Protein AF-A0A561SA35-F1 (afdb_monomer_lite)

Secondary structure (DSSP, 8-state):
--GGGSEEEEEE-TT-SSSSS--EEEEEESS-GGGTEEEEEEGGGTT-S-EEEEEHHHHHHHHHHHHH-SS------

Radius of gyration: 13.79 Å; chains: 1; bounding box: 34×23×35 Å

Foldseek 3Di:
DAPLPQWDDWDWDPVPPVPPQPTKIKTARNVCNVQQKIWIDHVVCVSVTDIDIDRVVVVVVVVVCCVVDVDDPPDDD

InterPro domains:
  IPR007278 Domain of unknown function DUF397 [PF04149] (9-67)

Organism: NCBI:txid281105

Structure (mmCIF, N/CA/C/O backbone):
data_AF-A0A561SA35-F1
#
_entry.id   AF-A0A561SA35-F1
#
loop_
_atom_site.group_PDB
_atom_site.id
_atom_site.type_symbol
_atom_site.label_atom_id
_atom_site.label_alt_id
_atom_site.label_comp_id
_atom_site.label_asym_id
_atom_site.label_entity_id
_atom_site.label_seq_id
_atom_site.pdbx_PDB_ins_code
_atom_site.Cartn_x
_atom_site.Cartn_y
_atom_site.Cartn_z
_atom_site.occupancy
_atom_site.B_iso_or_equiv
_atom_site.auth_seq_id
_atom_site.auth_comp_id
_atom_site.auth_asym_id
_atom_site.auth_atom_id
_atom_site.pdbx_PDB_model_num
ATOM 1 N N . MET A 1 1 ? 13.841 -9.152 -12.210 1.00 40.34 1 MET A N 1
ATOM 2 C CA . MET A 1 1 ? 13.427 -7.815 -11.741 1.00 40.34 1 MET A CA 1
ATOM 3 C C . MET A 1 1 ? 12.359 -8.042 -10.691 1.00 40.34 1 MET A C 1
ATOM 5 O O . MET A 1 1 ? 11.299 -8.549 -11.029 1.00 40.34 1 MET A O 1
ATOM 9 N N . THR A 1 2 ? 12.682 -7.849 -9.415 1.00 43.69 2 THR A N 1
ATOM 10 C CA . THR A 1 2 ? 11.701 -7.983 -8.331 1.00 43.69 2 THR A CA 1
ATOM 11 C C . THR A 1 2 ? 10.736 -6.795 -8.389 1.00 43.69 2 THR A C 1
ATOM 13 O O . THR A 1 2 ? 11.200 -5.669 -8.574 1.00 43.69 2 THR A O 1
ATOM 16 N N . PRO A 1 3 ? 9.419 -7.006 -8.224 1.00 48.25 3 PRO A N 1
ATOM 17 C CA . PRO A 1 3 ? 8.404 -5.957 -8.370 1.00 48.25 3 PRO A CA 1
ATOM 18 C C . PRO A 1 3 ? 8.573 -4.765 -7.410 1.00 48.25 3 PRO A C 1
ATOM 20 O O . PRO A 1 3 ? 7.939 -3.738 -7.593 1.00 48.25 3 PRO A O 1
ATOM 23 N N . SER A 1 4 ? 9.460 -4.844 -6.415 1.00 49.81 4 SER A N 1
ATOM 24 C CA . SER A 1 4 ? 9.735 -3.758 -5.471 1.00 49.81 4 SER A CA 1
ATOM 25 C C . SER A 1 4 ? 10.532 -2.572 -6.037 1.00 49.81 4 SER A C 1
ATOM 27 O O . SER A 1 4 ? 10.556 -1.533 -5.387 1.00 49.81 4 SER A O 1
ATOM 29 N N . GLN A 1 5 ? 11.184 -2.683 -7.206 1.00 53.19 5 GLN A N 1
ATOM 30 C CA . GLN A 1 5 ? 12.048 -1.606 -7.732 1.00 53.19 5 GLN A CA 1
ATOM 31 C C . GLN A 1 5 ? 11.305 -0.446 -8.428 1.00 53.19 5 GLN A C 1
ATOM 33 O O . GLN A 1 5 ? 11.924 0.592 -8.644 1.00 53.19 5 GLN A O 1
ATOM 38 N N . GLY A 1 6 ? 10.025 -0.602 -8.793 1.00 55.44 6 GLY A N 1
ATOM 39 C CA . GLY A 1 6 ? 9.248 0.446 -9.482 1.00 55.44 6 GLY A CA 1
ATOM 40 C C . GLY A 1 6 ? 8.566 1.446 -8.543 1.00 55.44 6 GLY A C 1
ATOM 41 O O . GLY A 1 6 ? 8.325 2.592 -8.914 1.00 55.44 6 GLY A O 1
ATOM 42 N N . TYR A 1 7 ? 8.303 1.044 -7.298 1.00 60.41 7 TYR A N 1
ATOM 43 C CA . TYR A 1 7 ? 7.515 1.835 -6.357 1.00 60.41 7 TYR A CA 1
ATOM 44 C C . TYR A 1 7 ? 8.394 2.750 -5.502 1.00 60.41 7 TYR A C 1
ATOM 46 O O . TYR A 1 7 ? 9.163 2.285 -4.655 1.00 60.41 7 TYR A O 1
ATOM 54 N N . ASN A 1 8 ? 8.236 4.060 -5.688 1.00 64.19 8 ASN A N 1
ATOM 55 C CA . ASN A 1 8 ? 8.924 5.089 -4.908 1.00 64.19 8 ASN A CA 1
ATOM 56 C C . ASN A 1 8 ? 7.890 5.946 -4.145 1.00 64.19 8 ASN A C 1
ATOM 58 O O . ASN A 1 8 ? 6.691 5.839 -4.379 1.00 64.19 8 ASN A O 1
ATOM 62 N N . GLN A 1 9 ? 8.345 6.794 -3.215 1.00 71.56 9 GLN A N 1
ATOM 63 C CA . GLN A 1 9 ? 7.479 7.662 -2.386 1.00 71.56 9 GLN A CA 1
ATOM 64 C C . GLN A 1 9 ? 6.550 6.912 -1.412 1.00 71.56 9 GLN A C 1
ATOM 66 O O . GLN A 1 9 ? 5.364 7.208 -1.297 1.00 71.56 9 GLN A O 1
ATOM 71 N N . TRP A 1 10 ? 7.101 5.945 -0.680 1.00 80.00 10 TRP A N 1
ATOM 72 C CA . TRP A 1 10 ? 6.378 5.252 0.385 1.00 80.00 10 TRP A CA 1
ATOM 73 C C . TRP A 1 10 ? 5.878 6.226 1.461 1.00 80.00 10 TRP A C 1
ATOM 75 O O . TRP A 1 10 ? 6.669 6.944 2.073 1.00 80.00 10 TRP A O 1
ATOM 85 N N . HIS A 1 11 ? 4.571 6.212 1.713 1.00 80.44 11 HIS A N 1
ATOM 86 C CA . HIS A 1 11 ? 3.933 6.912 2.816 1.00 80.44 11 HIS A CA 1
ATOM 87 C C . HIS A 1 11 ? 3.543 5.906 3.901 1.00 80.44 11 HIS A C 1
ATOM 89 O O . HIS A 1 11 ? 2.690 5.038 3.698 1.00 80.44 11 HIS A O 1
ATOM 95 N N . ILE A 1 12 ? 4.165 6.051 5.067 1.00 74.62 12 ILE A N 1
ATOM 96 C CA . ILE A 1 12 ? 3.883 5.244 6.254 1.00 74.62 12 ILE A CA 1
ATOM 97 C C . ILE A 1 12 ? 2.623 5.798 6.926 1.00 74.62 12 ILE A C 1
ATOM 99 O O . ILE A 1 12 ? 2.484 7.014 7.077 1.00 74.62 12 ILE A O 1
ATOM 103 N N . SER A 1 13 ? 1.683 4.941 7.335 1.00 68.31 13 SER A N 1
ATOM 104 C CA . SER A 1 13 ? 0.500 5.431 8.053 1.00 68.31 13 SER A CA 1
ATOM 105 C C . SER A 1 13 ? 0.882 6.033 9.415 1.00 68.31 13 SER A C 1
ATOM 107 O O . SER A 1 13 ? 1.755 5.522 10.115 1.00 68.31 13 SER A O 1
ATOM 109 N N . SER A 1 14 ? 0.185 7.083 9.852 1.00 68.31 14 SER A N 1
ATOM 110 C CA . SER A 1 14 ? 0.395 7.697 11.176 1.00 68.31 14 SER A CA 1
ATOM 111 C C . SER A 1 14 ? 0.050 6.772 12.353 1.00 68.31 14 SER A C 1
ATOM 113 O O . SER A 1 14 ? 0.411 7.061 13.491 1.00 68.31 14 SER A O 1
ATOM 115 N N . HIS A 1 15 ? -0.630 5.653 12.088 1.00 64.12 1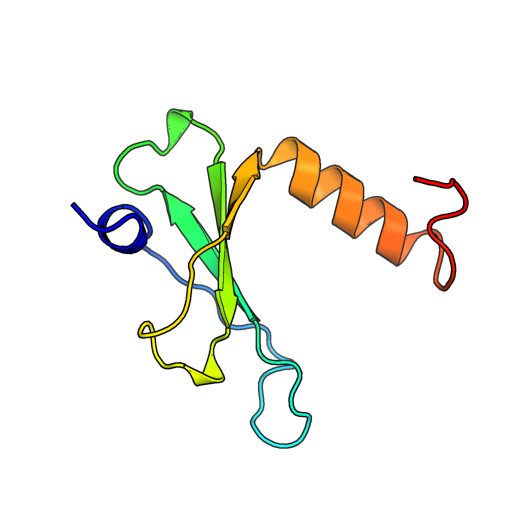5 HIS A N 1
ATOM 116 C CA . HIS A 1 15 ? -0.938 4.607 13.064 1.00 64.12 15 HIS A CA 1
ATOM 117 C C . HIS A 1 15 ? 0.156 3.530 13.157 1.00 64.12 15 HIS A C 1
ATOM 119 O O . HIS A 1 15 ? 0.076 2.640 14.000 1.00 64.12 15 HIS A O 1
ATOM 125 N N . SER A 1 16 ? 1.193 3.608 12.320 1.00 61.59 16 SER A N 1
ATOM 126 C CA . SER A 1 16 ? 2.337 2.694 12.312 1.00 61.59 16 SER A CA 1
ATOM 127 C C . SER A 1 16 ? 3.419 3.167 13.288 1.00 61.59 16 SER A C 1
ATOM 129 O O . SER A 1 16 ? 4.540 3.474 12.898 1.00 61.59 16 SER A O 1
ATOM 131 N N . ASN A 1 17 ? 3.075 3.257 14.575 1.00 59.84 17 ASN A N 1
ATOM 132 C CA . ASN A 1 17 ? 3.977 3.699 15.646 1.00 59.84 17 ASN A CA 1
ATOM 133 C C . ASN A 1 17 ? 4.662 2.541 16.399 1.00 59.84 17 ASN A C 1
ATOM 135 O O . ASN A 1 17 ? 5.102 2.720 17.527 1.00 59.84 17 ASN A O 1
ATOM 139 N N . GLY A 1 18 ? 4.763 1.353 15.793 1.00 56.09 18 GLY A N 1
ATOM 140 C CA . GLY A 1 18 ? 5.506 0.210 16.347 1.00 56.09 18 GLY A CA 1
ATOM 141 C C . GLY A 1 18 ? 4.819 -0.536 17.498 1.00 56.09 18 GLY A C 1
ATOM 142 O O . GLY A 1 18 ? 5.072 -1.724 17.665 1.00 56.09 18 GLY A O 1
ATOM 143 N N . ASP A 1 19 ? 3.892 0.099 18.217 1.00 58.31 19 ASP A N 1
ATOM 144 C CA . ASP A 1 19 ? 3.235 -0.492 19.393 1.00 58.31 19 ASP A CA 1
ATOM 145 C C . ASP A 1 19 ? 1.992 -1.345 19.070 1.00 58.31 19 ASP A C 1
ATOM 147 O O . ASP A 1 19 ? 1.507 -2.078 19.929 1.00 58.31 19 ASP A O 1
ATOM 151 N N . GLN A 1 20 ? 1.448 -1.269 17.84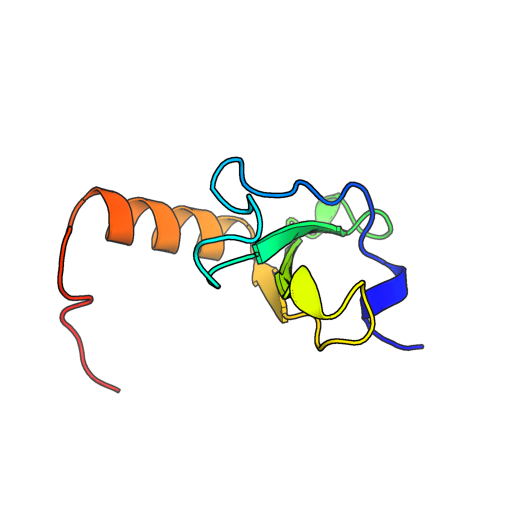6 1.00 55.78 20 GLN A N 1
ATOM 152 C CA . GLN A 1 20 ? 0.133 -1.855 17.516 1.00 55.78 20 GLN A CA 1
ATOM 153 C C . GLN A 1 20 ? 0.118 -2.845 16.337 1.00 55.78 20 GLN A C 1
ATOM 155 O O . GLN A 1 20 ? -0.955 -3.239 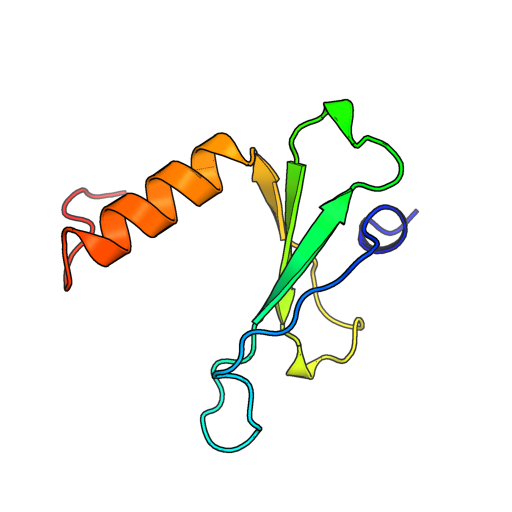15.889 1.00 55.78 20 GLN A O 1
ATOM 160 N N . GLY A 1 21 ? 1.278 -3.276 15.827 1.00 54.47 21 GLY A N 1
ATOM 161 C CA . GLY A 1 21 ? 1.392 -4.448 14.934 1.00 54.47 21 GLY A CA 1
ATOM 162 C C . GLY A 1 21 ? 0.657 -4.397 13.580 1.00 54.47 21 GLY A C 1
ATOM 163 O O . GLY A 1 21 ? 0.609 -5.412 12.894 1.00 54.47 21 GLY A O 1
ATOM 164 N N . GLY A 1 22 ? 0.094 -3.253 13.178 1.00 60.81 22 GLY A N 1
ATOM 165 C CA . GLY A 1 22 ? -0.694 -3.083 11.946 1.00 60.81 22 GLY A CA 1
ATOM 166 C C . GLY A 1 22 ? -0.033 -2.173 10.909 1.00 60.81 22 GLY A C 1
ATOM 167 O O . GLY A 1 22 ? -0.707 -1.330 10.319 1.00 60.81 22 GLY A O 1
ATOM 168 N N . CYS A 1 23 ? 1.288 -2.253 10.747 1.00 76.44 23 CYS A N 1
ATOM 169 C CA . CYS A 1 23 ? 2.034 -1.288 9.941 1.00 76.44 23 CYS A CA 1
ATOM 170 C C . CYS A 1 23 ? 1.959 -1.597 8.438 1.00 76.44 23 CYS A C 1
ATOM 172 O O . CYS A 1 23 ? 2.363 -2.670 7.994 1.00 76.44 23 CYS A O 1
ATOM 174 N N . VAL A 1 24 ? 1.461 -0.634 7.662 1.00 81.31 24 VAL A N 1
ATOM 175 C CA . VAL A 1 24 ? 1.347 -0.713 6.202 1.00 81.31 24 VAL A CA 1
ATOM 176 C C . VAL A 1 24 ? 1.957 0.543 5.582 1.00 81.31 24 VAL A C 1
ATOM 178 O O . VAL A 1 24 ? 1.638 1.658 6.008 1.00 81.31 24 VAL A O 1
ATOM 181 N N . ASP A 1 25 ? 2.780 0.356 4.547 1.00 84.06 25 ASP A N 1
ATOM 182 C CA . ASP A 1 25 ? 3.242 1.436 3.673 1.00 84.06 25 ASP A CA 1
ATOM 183 C C . ASP A 1 25 ? 2.467 1.399 2.356 1.00 84.06 25 ASP A C 1
ATOM 185 O O . ASP A 1 25 ? 2.257 0.325 1.779 1.00 84.06 25 ASP A O 1
ATOM 189 N N . VAL A 1 26 ? 2.112 2.579 1.848 1.00 85.75 26 VAL A N 1
ATOM 190 C CA . VAL A 1 26 ? 1.532 2.743 0.509 1.00 85.75 26 VAL A CA 1
ATOM 191 C C . VAL A 1 26 ? 2.513 3.504 -0.372 1.00 85.75 26 VAL A C 1
ATOM 193 O O . VAL A 1 26 ? 3.062 4.517 0.053 1.00 85.75 26 VAL A O 1
ATOM 196 N N . GLY A 1 27 ? 2.756 3.013 -1.581 1.00 86.25 27 GLY A N 1
ATOM 197 C CA . GLY A 1 27 ? 3.642 3.627 -2.568 1.00 86.25 27 GLY A CA 1
ATOM 198 C C . GLY A 1 27 ? 2.951 3.771 -3.917 1.00 86.25 27 GLY A C 1
ATOM 199 O O . GLY A 1 27 ? 1.935 3.128 -4.176 1.00 86.25 27 GLY A O 1
ATOM 200 N N . ILE A 1 28 ? 3.516 4.606 -4.782 1.00 81.75 28 ILE A N 1
ATOM 201 C CA . ILE A 1 28 ? 3.081 4.753 -6.175 1.00 81.75 28 ILE A CA 1
ATOM 202 C C . ILE A 1 28 ? 4.163 4.210 -7.100 1.00 81.75 28 ILE A C 1
ATOM 204 O O . ILE A 1 28 ? 5.352 4.277 -6.769 1.00 81.75 28 ILE A O 1
ATOM 208 N N . ASP A 1 29 ? 3.769 3.658 -8.246 1.00 73.69 29 ASP A N 1
ATOM 209 C CA . ASP A 1 29 ? 4.745 3.264 -9.260 1.00 73.69 29 ASP A CA 1
ATOM 210 C C . ASP A 1 29 ? 5.346 4.528 -9.885 1.00 73.69 29 ASP A C 1
ATOM 212 O O . ASP A 1 29 ? 4.672 5.302 -10.564 1.00 73.69 29 ASP A O 1
ATOM 216 N N . ALA A 1 30 ? 6.627 4.768 -9.623 1.00 65.75 30 ALA A N 1
ATOM 217 C CA . ALA A 1 30 ? 7.336 5.918 -10.161 1.00 65.75 30 ALA A CA 1
ATOM 218 C C . ALA A 1 30 ? 7.861 5.677 -11.580 1.00 65.75 30 ALA A C 1
ATOM 220 O O . ALA A 1 30 ? 8.204 6.641 -12.263 1.00 65.75 30 ALA A O 1
ATOM 221 N N . ALA A 1 31 ? 7.939 4.419 -12.021 1.00 65.31 31 ALA A N 1
ATOM 222 C CA . ALA A 1 31 ? 8.272 4.064 -13.394 1.00 65.31 31 ALA A CA 1
ATOM 223 C C . ALA A 1 31 ? 7.041 4.106 -14.316 1.00 65.31 31 ALA A C 1
ATOM 225 O O . ALA A 1 31 ? 7.206 4.240 -15.527 1.00 65.31 31 ALA A O 1
ATOM 226 N N . ALA A 1 32 ? 5.830 4.032 -13.753 1.00 63.84 32 ALA A N 1
ATOM 227 C CA . ALA A 1 32 ? 4.571 4.098 -14.491 1.00 63.84 32 ALA A CA 1
ATOM 228 C C . ALA A 1 32 ? 3.498 4.927 -13.749 1.00 63.84 32 ALA A C 1
ATOM 230 O O . ALA A 1 32 ? 2.452 4.395 -13.376 1.00 63.84 32 ALA A O 1
ATOM 231 N N . PRO A 1 33 ? 3.703 6.245 -13.554 1.00 63.75 33 PRO A N 1
ATOM 232 C CA . PRO A 1 33 ? 2.741 7.098 -12.845 1.00 63.75 33 PRO A CA 1
ATOM 233 C C . PRO A 1 33 ? 1.377 7.189 -13.553 1.00 63.75 33 PRO A C 1
ATOM 235 O O . PRO A 1 33 ? 0.366 7.482 -12.921 1.00 63.75 33 PRO A O 1
ATOM 238 N N . GLU A 1 34 ? 1.341 6.918 -14.859 1.00 67.50 34 GLU A N 1
ATOM 239 C CA . GLU A 1 34 ? 0.127 6.847 -15.681 1.00 67.50 34 GLU A CA 1
ATOM 240 C C . GLU A 1 34 ? -0.643 5.527 -15.549 1.00 67.50 34 GLU A C 1
ATOM 242 O O . GLU A 1 34 ? -1.807 5.466 -15.932 1.00 67.50 34 GLU A O 1
ATOM 247 N N . ALA A 1 35 ? -0.025 4.480 -14.988 1.00 67.81 35 ALA A N 1
ATOM 248 C CA . ALA A 1 35 ? -0.694 3.200 -14.762 1.00 67.81 35 ALA A CA 1
ATOM 249 C C . ALA A 1 35 ? -1.730 3.271 -13.627 1.00 67.81 35 ALA A C 1
ATOM 251 O O . ALA A 1 35 ? -2.462 2.307 -13.417 1.00 67.81 35 ALA A O 1
ATOM 252 N N . GLU A 1 36 ? -1.787 4.396 -12.900 1.00 80.25 36 GLU A N 1
ATOM 253 C CA . GLU A 1 36 ? -2.648 4.598 -11.732 1.00 80.25 36 GLU A CA 1
ATOM 254 C C . GLU A 1 36 ? -2.548 3.431 -10.738 1.00 80.25 36 GLU A C 1
ATOM 256 O O . GLU A 1 36 ? -3.534 3.051 -10.119 1.00 80.25 36 GLU A O 1
ATOM 261 N N . GLU A 1 37 ? -1.368 2.830 -10.587 1.00 84.75 37 GLU A N 1
ATOM 262 C CA . GLU A 1 37 ? -1.159 1.668 -9.725 1.00 84.75 37 GLU A CA 1
ATOM 263 C C . GLU A 1 37 ? -0.633 2.115 -8.352 1.00 84.75 37 GLU A C 1
ATOM 265 O O . GLU A 1 37 ? 0.288 2.930 -8.230 1.00 84.75 37 GLU A O 1
ATOM 270 N N . MET A 1 38 ? -1.226 1.566 -7.296 1.00 85.38 38 MET A N 1
ATOM 271 C CA . MET A 1 38 ? -0.809 1.730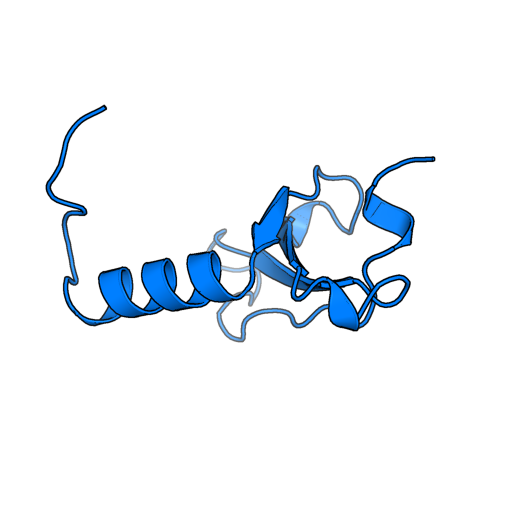 -5.911 1.00 85.38 38 MET A CA 1
ATOM 272 C C . MET A 1 38 ? -0.219 0.426 -5.389 1.00 85.38 38 MET A C 1
ATOM 274 O O . MET A 1 38 ? -0.818 -0.642 -5.512 1.00 85.38 38 MET A O 1
ATOM 278 N N . ALA A 1 39 ? 0.931 0.529 -4.736 1.00 88.00 39 ALA A N 1
ATOM 279 C CA . ALA A 1 39 ? 1.559 -0.576 -4.039 1.00 88.00 39 ALA A CA 1
ATOM 280 C C . ALA A 1 39 ? 1.294 -0.519 -2.540 1.00 88.00 39 ALA A C 1
ATOM 282 O O . ALA A 1 39 ? 1.346 0.543 -1.923 1.00 88.00 39 ALA A O 1
ATOM 283 N N . ILE A 1 40 ? 1.085 -1.688 -1.946 1.00 86.94 40 ILE A N 1
ATOM 284 C CA . ILE A 1 40 ? 0.893 -1.884 -0.513 1.00 86.94 40 ILE A CA 1
ATOM 285 C C . ILE A 1 40 ? 1.912 -2.916 -0.033 1.00 86.94 40 ILE A C 1
ATOM 287 O O . ILE A 1 40 ? 2.062 -3.979 -0.641 1.00 86.94 40 ILE A O 1
ATOM 291 N N . ARG A 1 41 ? 2.612 -2.622 1.065 1.00 86.00 41 ARG A N 1
ATOM 292 C CA . ARG A 1 41 ? 3.537 -3.567 1.710 1.00 86.00 41 ARG A CA 1
ATOM 293 C C . ARG A 1 41 ? 3.473 -3.483 3.229 1.00 86.00 41 ARG A C 1
ATOM 295 O O . ARG A 1 41 ? 3.016 -2.490 3.790 1.00 86.00 41 ARG A O 1
ATOM 302 N N . ASP A 1 42 ? 4.011 -4.510 3.873 1.00 84.38 42 ASP A N 1
ATOM 303 C CA . ASP A 1 42 ? 4.242 -4.532 5.314 1.00 84.38 42 ASP A CA 1
ATOM 304 C C . ASP A 1 42 ? 5.489 -3.701 5.669 1.00 84.38 42 ASP A C 1
ATOM 306 O O . ASP A 1 42 ? 6.609 -4.024 5.251 1.00 84.38 42 ASP A O 1
ATOM 310 N N . SER A 1 43 ? 5.296 -2.627 6.440 1.00 79.75 43 SER A N 1
ATOM 311 C CA . SER A 1 43 ? 6.382 -1.736 6.870 1.00 79.75 43 SER A CA 1
ATOM 312 C C . SER A 1 43 ? 7.385 -2.446 7.784 1.00 79.75 43 SER A C 1
ATOM 314 O O . SER A 1 43 ? 8.569 -2.107 7.795 1.00 79.75 43 SER A O 1
ATOM 316 N N . THR A 1 44 ? 6.935 -3.439 8.559 1.00 77.50 44 THR A N 1
ATOM 317 C CA . THR A 1 44 ? 7.767 -4.137 9.555 1.00 77.50 44 THR A CA 1
ATOM 318 C C . THR A 1 44 ? 8.863 -4.975 8.908 1.00 77.50 44 THR A C 1
ATOM 320 O O . THR A 1 44 ? 9.923 -5.188 9.496 1.00 77.50 44 THR A O 1
ATOM 323 N N . LEU A 1 45 ? 8.650 -5.380 7.655 1.00 80.44 45 LEU A N 1
ATOM 324 C CA . LEU A 1 45 ? 9.613 -6.151 6.881 1.00 80.44 45 LEU A CA 1
ATOM 325 C C . LEU A 1 45 ? 10.686 -5.271 6.225 1.00 80.44 45 LEU A C 1
ATOM 327 O O . LEU A 1 45 ? 11.542 -5.798 5.518 1.00 80.44 45 LEU A O 1
ATOM 331 N N . GLN A 1 46 ? 10.660 -3.948 6.441 1.00 76.69 46 GLN A N 1
ATOM 332 C CA . GLN A 1 46 ? 11.673 -2.991 5.969 1.00 76.69 46 GLN A CA 1
ATOM 333 C C . GLN A 1 46 ? 12.024 -3.170 4.479 1.00 76.69 46 GLN A C 1
ATOM 335 O O . GLN A 1 46 ? 13.184 -3.129 4.076 1.00 76.69 46 GLN A O 1
ATOM 340 N N . GLY A 1 47 ? 11.007 -3.424 3.649 1.00 77.25 47 GLY A N 1
ATOM 341 C CA . GLY A 1 47 ? 11.168 -3.642 2.206 1.00 77.25 47 GLY A CA 1
ATOM 342 C C . GLY A 1 47 ? 11.606 -5.052 1.786 1.00 77.25 47 GLY A C 1
ATOM 343 O O . GLY A 1 47 ? 11.712 -5.308 0.591 1.00 77.25 47 GLY A O 1
ATOM 344 N N . SER A 1 48 ? 11.804 -5.974 2.730 1.00 82.00 48 SER A N 1
ATOM 345 C CA . SER A 1 48 ? 12.113 -7.392 2.460 1.00 82.00 48 SER A CA 1
ATOM 346 C C . SER A 1 48 ? 10.862 -8.247 2.220 1.00 82.00 48 SER A C 1
ATOM 348 O O . SER A 1 48 ? 10.965 -9.418 1.862 1.00 82.00 48 SER A O 1
ATOM 350 N N . GLY A 1 49 ? 9.679 -7.675 2.453 1.00 81.44 49 GLY A N 1
ATOM 351 C CA . GLY A 1 49 ? 8.388 -8.334 2.293 1.00 81.44 49 GLY A CA 1
ATOM 352 C C . GLY A 1 49 ? 7.810 -8.247 0.878 1.00 81.44 49 GLY A C 1
ATOM 353 O O . GLY A 1 49 ? 8.302 -7.483 0.043 1.00 81.44 49 GLY A O 1
ATOM 354 N N . PRO A 1 50 ? 6.736 -9.007 0.602 1.00 85.00 50 PRO A N 1
ATOM 355 C CA . PRO A 1 50 ? 6.011 -8.900 -0.657 1.00 85.00 50 PRO A CA 1
ATOM 356 C C . PRO A 1 50 ? 5.408 -7.499 -0.835 1.00 85.00 50 PRO A C 1
ATOM 358 O O . PRO A 1 50 ? 4.999 -6.850 0.128 1.00 85.00 50 PRO A O 1
ATOM 361 N N . VAL A 1 51 ? 5.325 -7.067 -2.094 1.00 86.75 51 VAL A N 1
ATOM 362 C CA . VAL A 1 51 ? 4.641 -5.838 -2.506 1.00 86.75 51 VAL A CA 1
ATOM 363 C C . VAL A 1 51 ? 3.417 -6.232 -3.319 1.00 86.75 51 VAL A C 1
ATOM 365 O O . VAL A 1 51 ? 3.540 -6.951 -4.311 1.00 86.75 51 VAL A O 1
ATOM 368 N N . LEU A 1 52 ? 2.245 -5.782 -2.882 1.00 87.19 52 LEU A N 1
ATOM 369 C CA . LEU A 1 52 ? 0.970 -6.026 -3.547 1.00 87.19 52 LEU A CA 1
ATOM 370 C C . LEU A 1 52 ? 0.598 -4.793 -4.375 1.00 87.19 52 LEU A C 1
ATOM 372 O O . LEU A 1 52 ? 0.470 -3.710 -3.810 1.00 87.19 52 LEU A O 1
ATOM 376 N N . GLY A 1 53 ? 0.441 -4.954 -5.689 1.00 87.44 53 GLY A N 1
ATOM 377 C CA . GLY A 1 53 ? -0.005 -3.895 -6.600 1.00 87.44 53 GLY A CA 1
ATOM 378 C C . GLY A 1 53 ? -1.517 -3.940 -6.817 1.00 87.44 53 GLY A C 1
ATOM 379 O O . GLY A 1 53 ? -2.099 -5.021 -6.925 1.00 87.44 53 GLY A O 1
ATOM 380 N N . PHE A 1 54 ? -2.147 -2.770 -6.862 1.00 87.12 54 PHE A N 1
ATOM 381 C CA . PHE A 1 54 ? -3.573 -2.603 -7.111 1.00 87.12 54 PHE A CA 1
ATOM 382 C C . PHE A 1 54 ? -3.831 -1.354 -7.955 1.00 87.12 54 PHE A C 1
ATOM 384 O O . PHE A 1 54 ? -3.194 -0.330 -7.713 1.00 87.12 54 PHE A O 1
ATOM 391 N N . PRO A 1 55 ? -4.867 -1.345 -8.806 1.00 88.19 55 PRO A N 1
ATOM 392 C CA . PRO A 1 55 ? -5.350 -0.105 -9.395 1.00 88.19 55 PRO A CA 1
ATOM 393 C C . PRO A 1 55 ? -5.790 0.884 -8.304 1.00 88.19 55 PRO A C 1
ATOM 395 O O . PRO A 1 55 ? -6.492 0.514 -7.356 1.00 88.19 55 PRO A O 1
ATOM 398 N N . ALA A 1 56 ? -5.459 2.163 -8.454 1.00 85.69 56 ALA A N 1
ATOM 399 C CA . ALA A 1 56 ? -5.801 3.234 -7.517 1.00 85.69 56 ALA A CA 1
ATOM 400 C C . ALA A 1 56 ? -7.317 3.344 -7.311 1.00 85.69 56 ALA A C 1
ATOM 402 O O . ALA A 1 56 ? -7.792 3.596 -6.200 1.00 85.69 56 ALA A O 1
ATOM 403 N N . SER A 1 57 ? -8.094 3.087 -8.367 1.00 88.44 57 SER A N 1
ATOM 404 C CA . SER A 1 57 ? -9.557 3.035 -8.309 1.00 88.44 57 SER A CA 1
ATOM 405 C C . SER A 1 57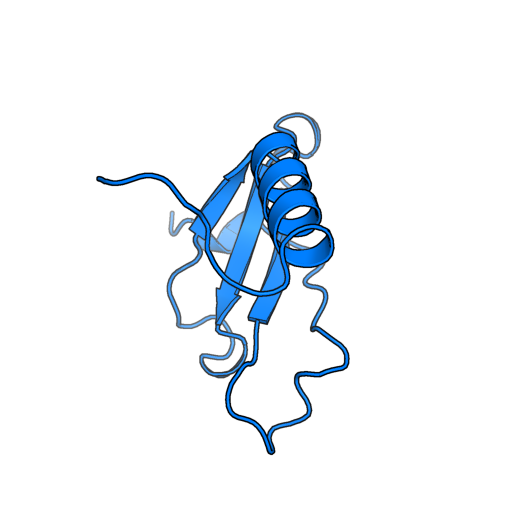 ? -10.067 1.937 -7.368 1.00 88.44 57 SER A C 1
ATOM 407 O O . SER A 1 57 ? -11.000 2.175 -6.597 1.00 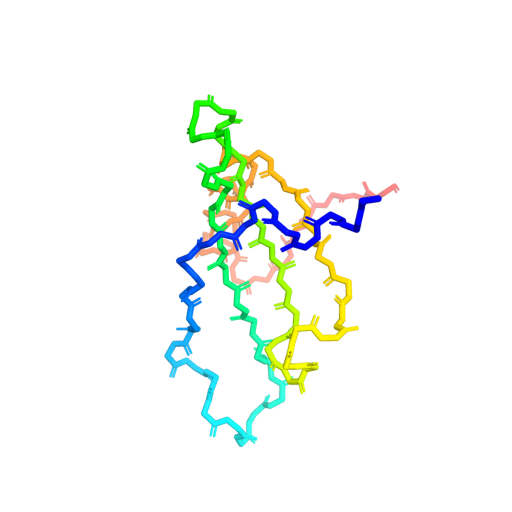88.44 57 SER A O 1
ATOM 409 N N . ALA A 1 58 ? -9.424 0.766 -7.350 1.00 89.50 58 ALA A N 1
ATOM 410 C CA . ALA A 1 58 ? -9.772 -0.333 -6.454 1.00 89.50 58 ALA A CA 1
ATOM 411 C C . ALA A 1 58 ? -9.431 0.001 -4.992 1.00 89.50 58 ALA A C 1
ATOM 413 O O . ALA A 1 58 ? -10.240 -0.253 -4.097 1.00 89.50 58 ALA A O 1
ATOM 414 N N . VAL A 1 59 ? -8.284 0.641 -4.744 1.00 87.12 59 VAL A N 1
ATOM 415 C CA . VAL A 1 59 ? -7.894 1.105 -3.400 1.00 87.12 59 VAL A CA 1
ATOM 416 C C . VAL A 1 59 ? -8.858 2.184 -2.888 1.00 87.12 59 VAL A C 1
ATOM 418 O O . VAL A 1 59 ? -9.294 2.148 -1.732 1.00 87.12 59 VAL A O 1
ATOM 421 N N . SER A 1 60 ? -9.262 3.115 -3.754 1.00 87.88 60 SER A N 1
ATOM 422 C CA . SER A 1 60 ? -10.264 4.139 -3.437 1.00 87.88 60 SER A CA 1
ATOM 423 C C . SER A 1 60 ? -11.624 3.523 -3.084 1.00 87.88 60 SER A C 1
ATOM 425 O O . SER A 1 60 ? -12.221 3.867 -2.058 1.00 87.88 60 SER A O 1
ATOM 427 N N . ALA A 1 61 ? -12.092 2.549 -3.870 1.00 88.62 61 ALA A N 1
ATOM 428 C CA . ALA A 1 61 ? -13.339 1.838 -3.599 1.00 88.62 61 ALA A CA 1
ATOM 429 C C . ALA A 1 61 ? -13.282 1.067 -2.270 1.00 88.62 61 ALA A C 1
ATOM 431 O O . ALA A 1 61 ? -14.204 1.169 -1.457 1.00 88.62 61 ALA A O 1
ATOM 432 N N . LEU A 1 62 ? -12.182 0.351 -2.011 1.00 86.12 62 LEU A N 1
ATOM 433 C CA . LEU A 1 62 ? -11.976 -0.405 -0.776 1.00 86.12 62 LEU A CA 1
ATOM 434 C C . LEU A 1 62 ? -11.982 0.507 0.455 1.00 86.12 62 LEU A C 1
ATOM 436 O O . LEU A 1 62 ? -12.722 0.261 1.406 1.00 86.12 62 LEU A O 1
ATOM 440 N N . THR A 1 63 ? -11.183 1.574 0.445 1.00 85.81 63 THR A N 1
ATOM 441 C CA . THR A 1 63 ? -11.089 2.497 1.589 1.00 85.81 63 THR A CA 1
ATOM 442 C C . THR A 1 63 ? -12.406 3.224 1.840 1.00 85.81 63 THR A C 1
ATOM 444 O O . THR A 1 63 ? -12.788 3.420 2.995 1.00 85.81 63 THR A O 1
ATOM 447 N N . SER A 1 64 ? -13.140 3.565 0.779 1.00 86.69 64 SER A N 1
ATOM 448 C CA . SER A 1 64 ? -14.494 4.114 0.882 1.00 86.69 64 SER A CA 1
ATOM 449 C C . SER A 1 64 ? -15.452 3.107 1.521 1.00 86.69 64 SER A C 1
ATOM 451 O O . SER A 1 64 ? -16.151 3.446 2.473 1.00 86.69 64 SER A O 1
ATOM 453 N N . ALA A 1 65 ? -15.429 1.845 1.080 1.00 85.19 65 ALA A N 1
ATOM 454 C CA . ALA A 1 65 ? -16.260 0.789 1.652 1.00 85.19 65 ALA A CA 1
ATOM 455 C C . ALA A 1 65 ? -15.971 0.559 3.146 1.00 85.19 65 ALA A C 1
ATOM 457 O O . ALA A 1 65 ? -16.913 0.453 3.932 1.00 85.19 65 ALA A O 1
ATOM 458 N N . VAL A 1 66 ? -14.695 0.548 3.550 1.00 85.31 66 VAL A N 1
ATOM 459 C CA . VAL A 1 66 ? -14.276 0.412 4.958 1.00 85.31 66 VAL A CA 1
ATOM 460 C C . VAL A 1 66 ? -14.769 1.589 5.805 1.00 85.31 66 VAL A C 1
ATOM 462 O O . VAL A 1 66 ? -15.293 1.382 6.898 1.00 85.31 66 VAL A O 1
ATOM 465 N N . LYS A 1 67 ? -14.659 2.825 5.300 1.00 81.00 67 LYS A N 1
ATOM 466 C CA . LYS A 1 67 ? -15.128 4.030 6.007 1.00 81.00 67 LYS A CA 1
ATOM 467 C C . LYS A 1 67 ? -16.646 4.057 6.178 1.00 81.00 67 LYS A C 1
ATOM 469 O O . LYS A 1 67 ? -17.137 4.494 7.213 1.00 81.00 67 LYS A O 1
ATOM 474 N N . THR A 1 68 ? -17.393 3.617 5.167 1.00 79.50 68 THR A N 1
ATOM 475 C CA . THR A 1 68 ? -18.863 3.654 5.180 1.00 79.50 68 THR A CA 1
ATOM 476 C C . THR A 1 68 ? -19.476 2.480 5.946 1.00 79.50 68 THR A C 1
ATOM 478 O O . THR A 1 68 ? -20.523 2.639 6.571 1.00 79.50 68 THR A O 1
ATOM 481 N N . LYS A 1 69 ? -18.849 1.298 5.921 1.00 60.22 69 LYS A N 1
ATOM 482 C CA . LYS A 1 69 ? -19.318 0.099 6.626 1.00 60.22 69 LYS A CA 1
ATOM 483 C C . LYS A 1 69 ? -18.266 -0.336 7.636 1.00 60.22 69 LYS A C 1
ATOM 485 O O . LYS A 1 69 ? -17.459 -1.216 7.361 1.00 60.22 69 LYS A O 1
ATOM 490 N N . GLY A 1 70 ? -18.327 0.253 8.830 1.00 56.66 70 GLY A N 1
ATOM 491 C CA . GLY A 1 70 ? -17.399 -0.021 9.931 1.00 56.66 70 GLY A CA 1
ATOM 492 C C . GLY A 1 70 ? -17.254 -1.494 10.341 1.00 56.66 70 GLY A C 1
ATOM 493 O O . GLY A 1 70 ? -16.322 -1.803 11.059 1.00 56.66 70 GLY A O 1
ATOM 494 N N . HIS A 1 71 ? -18.101 -2.421 9.883 1.00 54.19 71 HIS A N 1
ATOM 495 C CA . HIS A 1 71 ? -17.867 -3.867 9.944 1.00 54.19 71 HIS A CA 1
ATOM 496 C C . HIS A 1 71 ? -18.695 -4.558 8.836 1.00 54.19 71 HIS A C 1
ATOM 498 O O . HIS A 1 71 ? -19.864 -4.227 8.652 1.00 54.19 71 HIS A O 1
ATOM 504 N N . ARG A 1 72 ? -18.098 -5.552 8.152 1.00 56.06 72 ARG A N 1
ATOM 505 C CA . ARG A 1 72 ? -18.604 -6.380 7.022 1.00 56.06 72 ARG A CA 1
ATOM 506 C C . ARG A 1 72 ? -18.580 -5.746 5.619 1.00 56.06 72 ARG A C 1
ATOM 508 O O . ARG A 1 72 ? -19.539 -5.114 5.173 1.00 56.06 72 ARG A O 1
ATOM 515 N N . LEU A 1 73 ? -17.566 -6.144 4.841 1.00 57.31 73 LEU A N 1
ATOM 516 C CA . LEU A 1 73 ? -17.752 -6.455 3.420 1.00 57.31 73 LEU A CA 1
ATOM 517 C C . LEU A 1 73 ? -18.767 -7.612 3.348 1.00 57.31 73 LEU A C 1
ATOM 519 O O . LEU A 1 73 ? -18.424 -8.781 3.492 1.00 57.31 73 LEU A O 1
ATOM 523 N N . ALA A 1 74 ? -20.055 -7.283 3.288 1.00 52.31 74 ALA A N 1
ATOM 524 C CA . ALA A 1 74 ? -21.103 -8.273 3.104 1.00 52.31 74 ALA A CA 1
ATOM 525 C C . ALA A 1 74 ? -21.084 -8.728 1.637 1.00 52.31 74 ALA A C 1
ATOM 527 O O . ALA A 1 74 ? -21.539 -7.986 0.771 1.00 52.31 74 ALA A O 1
ATOM 528 N N . GLY A 1 75 ? -20.550 -9.918 1.366 1.00 44.91 75 GLY A N 1
ATOM 529 C CA . GLY A 1 75 ? -20.636 -10.561 0.052 1.00 44.91 75 GLY A CA 1
ATOM 530 C C . GLY A 1 75 ? -19.551 -11.615 -0.123 1.00 44.91 75 GLY A C 1
ATOM 531 O O . GLY A 1 75 ? -18.378 -11.286 -0.019 1.00 44.91 75 GLY A O 1
ATOM 532 N N . GLY A 1 76 ? -19.968 -12.869 -0.295 1.00 48.53 76 GLY A N 1
ATOM 533 C CA . GLY A 1 76 ? -19.122 -14.060 -0.280 1.00 48.53 76 GLY A CA 1
ATOM 534 C C . GLY A 1 76 ? -18.117 -14.160 -1.426 1.00 48.53 76 GLY A C 1
ATOM 535 O O . GLY A 1 76 ? -18.303 -13.567 -2.488 1.00 48.53 76 GLY A O 1
ATOM 536 N N . PHE A 1 77 ? -17.074 -14.945 -1.155 1.00 46.72 77 PHE A N 1
ATOM 537 C CA . PHE A 1 77 ? -16.314 -15.670 -2.169 1.00 46.72 77 PHE A CA 1
ATOM 538 C C . PHE A 1 77 ? -17.162 -16.824 -2.711 1.00 46.72 77 PHE A C 1
ATOM 540 O O . PHE A 1 77 ? -17.946 -17.386 -1.906 1.00 46.72 77 PHE A O 1
#

Sequence (77 aa):
MTPSQGYNQWHISSHSNGDQGGCVDVGIDAAAPEAEEMAIRDSTLQGSGPVLGFPASAVSALTSAVKTKGHRLAGGF

pLDDT: mean 72.2, std 14.13, range [40.34, 89.5]